Protein AF-A0A1Y1KKT2-F1 (afdb_monomer)

Radius of gyration: 29.3 Å; Cα contacts (8 Å, |Δi|>4): 28; chains: 1; bounding box: 73×37×76 Å

Solvent-accessible surface area (backbone atoms only — not comparable to full-atom values): 7276 Å² total; per-residue (Å²): 133,86,81,72,75,74,80,48,98,42,74,67,41,46,52,52,55,49,51,51,53,52,48,67,50,50,53,56,51,49,48,68,73,70,55,69,80,76,81,78,54,83,88,74,45,62,92,92,65,52,70,67,60,53,50,55,53,47,51,66,57,65,69,56,90,48,57,93,90,35,72,57,30,53,52,44,51,52,50,51,57,51,50,53,48,56,52,32,59,74,68,70,50,90,82,82,84,81,85,57,81,92,49,93,68,83,74,84,81,75,84,125

Secondary structure (DSSP, 8-state):
-----TTSSSHHHHHHHHHHHHHHHHHHHHHHHH-PPPPPPGGGSPTT--HHHHHHHHHHHHTS---TTSHHHHHHHHHHHHHHHHHHHHTT-------STT--S--TTS--

Organism: Photinus pyralis (NCBI:txid7054)

pLDDT: mean 82.49, std 12.75, range [40.94, 97.56]

Mean predicted aligned error: 12.25 Å

Structure (mmCIF, N/CA/C/O backbone):
data_AF-A0A1Y1KKT2-F1
#
_entry.id   AF-A0A1Y1KKT2-F1
#
loop_
_atom_site.group_PDB
_atom_site.id
_atom_site.type_symbol
_atom_site.label_atom_id
_atom_site.label_alt_id
_atom_site.label_comp_id
_atom_site.label_asym_id
_atom_site.label_entity_id
_atom_site.label_seq_id
_atom_site.pdbx_PDB_ins_code
_atom_site.Cartn_x
_atom_site.Cartn_y
_atom_site.Cartn_z
_atom_site.occupancy
_atom_site.B_iso_or_equiv
_atom_site.auth_seq_id
_atom_site.auth_comp_id
_atom_site.auth_asym_id
_atom_site.auth_atom_id
_atom_site.pdbx_PDB_model_num
ATOM 1 N N . MET A 1 1 ? 39.373 7.924 -37.656 1.00 43.66 1 MET A N 1
ATOM 2 C CA . MET A 1 1 ? 38.739 6.604 -37.439 1.00 43.66 1 MET A CA 1
ATOM 3 C C . MET A 1 1 ? 37.526 6.511 -38.355 1.00 43.66 1 MET A C 1
ATOM 5 O O . MET A 1 1 ? 36.674 7.384 -38.275 1.00 43.66 1 MET A O 1
ATOM 9 N N . LYS A 1 2 ? 37.481 5.551 -39.291 1.00 52.94 2 LYS A N 1
ATOM 10 C CA . LYS A 1 2 ? 36.310 5.357 -40.165 1.00 52.94 2 LYS A CA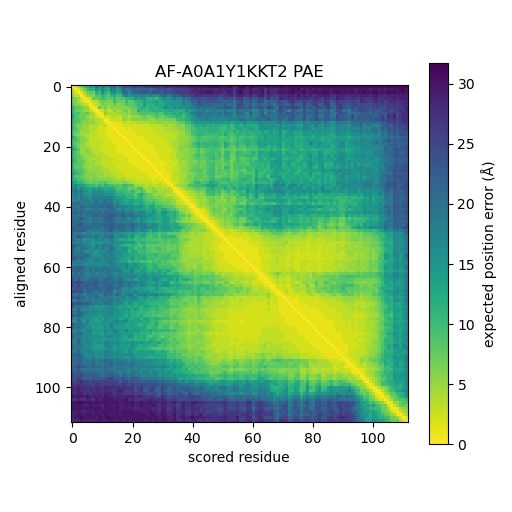 1
ATOM 11 C C . LYS A 1 2 ? 35.193 4.733 -39.328 1.00 52.94 2 LYS A C 1
ATOM 13 O O . LYS A 1 2 ? 35.328 3.584 -38.915 1.00 52.94 2 LYS A O 1
ATOM 18 N N . LEU A 1 3 ? 34.131 5.487 -39.057 1.00 61.16 3 LEU A N 1
ATOM 19 C CA . LEU A 1 3 ? 32.922 4.939 -38.448 1.00 61.16 3 LEU A CA 1
ATOM 20 C C . LEU A 1 3 ? 32.295 3.975 -39.468 1.00 61.16 3 LEU A C 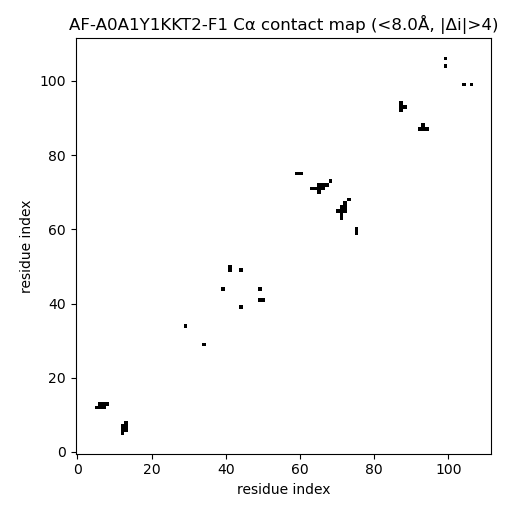1
ATOM 22 O O . LEU A 1 3 ? 31.944 4.379 -40.576 1.00 61.16 3 LEU A O 1
ATOM 26 N N . GLY A 1 4 ? 32.271 2.681 -39.146 1.00 68.38 4 GLY A N 1
ATOM 27 C CA . GLY A 1 4 ? 31.674 1.660 -40.006 1.00 68.38 4 GLY A CA 1
ATOM 28 C C . GLY A 1 4 ? 30.161 1.847 -40.111 1.00 68.38 4 GLY A C 1
ATOM 29 O O . GLY A 1 4 ? 29.535 2.341 -39.178 1.00 68.38 4 GLY A O 1
ATOM 30 N N . ASN A 1 5 ? 29.575 1.452 -41.243 1.00 72.62 5 ASN A N 1
ATOM 31 C CA . ASN A 1 5 ? 28.138 1.576 -41.482 1.00 72.62 5 ASN A CA 1
ATOM 32 C C . ASN A 1 5 ? 27.330 0.828 -40.384 1.00 72.62 5 ASN A C 1
ATOM 34 O O . ASN A 1 5 ? 27.473 -0.394 -40.264 1.00 72.62 5 ASN A O 1
ATOM 38 N N . PRO A 1 6 ? 26.485 1.532 -39.604 1.00 68.38 6 PRO A N 1
ATOM 39 C CA . PRO A 1 6 ? 25.782 0.986 -38.439 1.00 68.38 6 PRO A CA 1
ATOM 40 C C . PRO A 1 6 ? 24.585 0.087 -38.785 1.00 68.38 6 PRO A C 1
ATOM 42 O O . PRO A 1 6 ? 23.927 -0.418 -37.879 1.00 68.38 6 PRO A O 1
ATOM 45 N N . PHE A 1 7 ? 24.301 -0.131 -40.071 1.00 71.56 7 PHE A N 1
ATOM 46 C CA . PHE A 1 7 ? 23.221 -1.006 -40.548 1.00 71.56 7 PHE A CA 1
ATOM 47 C C . PHE A 1 7 ? 23.730 -2.275 -41.238 1.00 71.56 7 PHE A C 1
ATOM 49 O O . PHE A 1 7 ? 22.960 -3.027 -41.830 1.00 71.56 7 PHE A O 1
ATOM 56 N N . VAL A 1 8 ? 25.040 -2.526 -41.201 1.00 78.25 8 VAL A N 1
ATOM 57 C CA . VAL A 1 8 ? 25.595 -3.763 -41.753 1.00 78.25 8 VAL A CA 1
ATOM 58 C C . VAL A 1 8 ? 25.212 -4.933 -40.851 1.00 78.25 8 VAL A C 1
ATOM 60 O O . VAL A 1 8 ? 25.409 -4.865 -39.639 1.00 78.25 8 VAL A O 1
ATOM 63 N N . PHE A 1 9 ? 24.753 -6.033 -41.457 1.00 75.88 9 PHE A N 1
ATOM 64 C CA . PHE A 1 9 ? 24.545 -7.333 -40.809 1.00 75.88 9 PHE A CA 1
ATOM 65 C C . PHE A 1 9 ? 25.878 -7.928 -40.324 1.00 75.88 9 PHE A C 1
ATOM 67 O O . PHE A 1 9 ? 26.472 -8.819 -40.926 1.00 75.88 9 PHE A O 1
ATOM 74 N N . ARG A 1 10 ? 26.391 -7.372 -39.229 1.00 80.50 10 ARG A N 1
ATOM 75 C CA . ARG A 1 10 ? 27.548 -7.836 -38.465 1.00 80.50 10 ARG A CA 1
ATOM 76 C C . ARG A 1 10 ? 27.115 -8.012 -37.007 1.00 80.50 10 ARG A C 1
ATOM 78 O O . ARG A 1 10 ? 26.225 -7.286 -36.565 1.00 80.50 10 ARG A O 1
ATOM 85 N N . PRO A 1 11 ? 27.768 -8.897 -36.234 1.00 80.19 11 PRO A N 1
ATOM 86 C CA . PRO A 1 11 ? 27.372 -9.171 -34.852 1.00 80.19 11 PRO A CA 1
ATOM 87 C C . PRO A 1 11 ? 27.263 -7.917 -33.966 1.00 80.19 11 PRO A C 1
ATOM 89 O O . PRO A 1 11 ? 26.324 -7.803 -33.193 1.00 80.19 11 PRO A O 1
ATOM 92 N N . GLY A 1 12 ? 28.163 -6.936 -34.118 1.00 82.88 12 GLY A N 1
ATOM 93 C CA . GLY A 1 12 ? 28.135 -5.691 -33.332 1.00 82.88 12 GLY A CA 1
ATOM 94 C C . GLY A 1 12 ? 26.882 -4.829 -33.570 1.00 82.88 12 GLY A C 1
ATOM 95 O O . GLY A 1 12 ? 26.110 -4.626 -32.633 1.00 82.88 12 GLY A O 1
ATOM 96 N N . PRO A 1 13 ? 26.645 -4.340 -34.804 1.00 85.00 13 PRO A N 1
ATOM 97 C CA . PRO A 1 13 ? 25.449 -3.561 -35.126 1.00 85.00 13 PRO A CA 1
ATOM 98 C C . PRO A 1 13 ? 24.134 -4.294 -34.837 1.00 85.00 13 PRO A C 1
ATOM 100 O O . PRO A 1 13 ? 23.206 -3.692 -34.303 1.00 85.00 13 PRO A O 1
ATOM 103 N N . VAL A 1 14 ? 24.057 -5.597 -35.135 1.00 86.50 14 VAL A N 1
ATOM 104 C CA . VAL A 1 14 ? 22.844 -6.394 -34.897 1.00 86.50 14 VAL A CA 1
ATOM 105 C C . VAL A 1 14 ? 22.540 -6.493 -33.403 1.00 86.50 14 VAL A C 1
ATOM 107 O O . VAL A 1 14 ? 21.407 -6.228 -33.007 1.00 86.50 14 VAL A O 1
ATOM 110 N N . SER A 1 15 ? 23.530 -6.793 -32.556 1.00 88.81 15 SER A N 1
ATOM 111 C CA . SER A 1 15 ? 23.324 -6.851 -31.103 1.00 88.81 15 SER A CA 1
ATOM 112 C C . SER A 1 15 ? 22.922 -5.498 -30.517 1.00 88.81 15 SER A C 1
ATOM 114 O O . SER A 1 15 ? 22.058 -5.449 -29.645 1.00 88.81 15 SER A O 1
ATOM 116 N N . PHE A 1 16 ? 23.492 -4.396 -31.014 1.00 90.81 16 PHE A N 1
ATOM 117 C CA . PHE A 1 16 ? 23.137 -3.045 -30.573 1.00 90.81 16 PHE A CA 1
ATOM 118 C C . PHE A 1 16 ? 21.667 -2.714 -30.863 1.00 90.81 16 PHE A C 1
ATOM 120 O O . PHE A 1 16 ? 20.914 -2.389 -29.945 1.00 90.81 16 PHE A O 1
ATOM 127 N N . TRP A 1 17 ? 21.235 -2.866 -32.119 1.00 91.94 17 TRP A N 1
ATOM 128 C CA . TRP A 1 17 ? 19.850 -2.591 -32.509 1.00 91.94 17 TRP A CA 1
ATOM 129 C C . TRP A 1 17 ? 18.861 -3.550 -31.856 1.00 91.94 17 TRP A C 1
ATOM 131 O O . TRP A 1 17 ? 17.808 -3.116 -31.400 1.00 91.94 17 TRP A O 1
ATOM 141 N N . THR A 1 18 ? 19.222 -4.829 -31.736 1.00 92.62 18 THR A N 1
ATOM 142 C CA . THR A 1 18 ? 18.400 -5.811 -31.020 1.00 92.62 18 THR A CA 1
ATOM 143 C C . THR A 1 18 ? 18.217 -5.379 -29.568 1.00 92.62 18 THR A C 1
ATOM 145 O O . THR A 1 18 ? 17.089 -5.283 -29.102 1.00 92.62 18 THR A O 1
ATOM 148 N N . THR A 1 19 ? 19.293 -5.011 -28.870 1.00 95.88 19 THR A N 1
ATOM 149 C CA . THR A 1 19 ? 19.213 -4.550 -27.474 1.00 95.88 19 THR A CA 1
ATOM 150 C C . THR A 1 19 ? 18.312 -3.322 -27.333 1.00 95.88 19 THR A C 1
ATOM 152 O O . THR A 1 19 ? 17.470 -3.288 -26.440 1.00 95.88 19 THR A O 1
ATOM 155 N N . ILE A 1 20 ? 18.428 -2.341 -28.236 1.00 96.81 20 ILE A N 1
ATOM 156 C CA . ILE A 1 20 ? 17.560 -1.154 -28.236 1.00 96.81 20 ILE A CA 1
ATOM 157 C C . ILE A 1 20 ? 16.092 -1.540 -28.405 1.00 96.81 20 ILE A C 1
ATOM 159 O O . ILE A 1 20 ? 15.253 -1.041 -27.662 1.00 96.81 20 ILE A O 1
ATOM 163 N N . VAL A 1 21 ? 15.773 -2.428 -29.349 1.00 96.75 21 VAL A N 1
ATOM 164 C CA . VAL A 1 21 ? 14.393 -2.877 -29.583 1.00 96.75 21 VAL A CA 1
ATOM 165 C C . VAL A 1 21 ? 13.840 -3.594 -28.353 1.00 96.75 21 VAL A C 1
ATOM 167 O O . VAL A 1 21 ? 12.724 -3.305 -27.930 1.00 96.75 21 VAL A O 1
ATOM 170 N N . TYR A 1 22 ? 14.628 -4.474 -27.733 1.00 96.94 22 TYR A N 1
ATOM 171 C CA . TYR A 1 22 ? 14.219 -5.148 -26.502 1.00 96.94 22 TYR A CA 1
ATOM 172 C C . TYR A 1 22 ? 13.966 -4.149 -25.366 1.00 96.94 22 TYR A C 1
ATOM 174 O O . TYR A 1 22 ? 12.934 -4.242 -24.707 1.00 96.94 22 TYR A O 1
ATOM 182 N N . LEU A 1 23 ? 14.837 -3.155 -25.167 1.00 97.56 23 LEU A N 1
ATOM 183 C CA . LEU A 1 23 ? 14.619 -2.104 -24.165 1.00 97.56 23 LEU A CA 1
ATOM 184 C C . LEU A 1 23 ? 13.381 -1.254 -24.478 1.00 97.56 23 LEU A C 1
ATOM 186 O O . LEU A 1 23 ? 12.599 -0.963 -23.576 1.00 97.56 23 LEU A O 1
ATOM 190 N N . ALA A 1 24 ? 13.171 -0.903 -25.747 1.00 96.69 24 ALA A N 1
ATOM 191 C CA . ALA A 1 24 ? 12.023 -0.120 -26.194 1.00 96.69 24 ALA A CA 1
ATOM 192 C C . ALA A 1 24 ? 10.685 -0.842 -25.983 1.00 96.69 24 ALA A C 1
ATOM 194 O O . ALA A 1 24 ? 9.658 -0.180 -25.893 1.00 96.69 24 ALA A O 1
ATOM 195 N N . ILE A 1 25 ? 10.686 -2.175 -25.889 1.00 96.56 25 ILE A N 1
ATOM 196 C CA . ILE A 1 25 ? 9.493 -2.972 -25.575 1.00 96.56 25 ILE A CA 1
ATOM 197 C C . ILE A 1 25 ? 9.373 -3.201 -24.065 1.00 96.56 25 ILE A C 1
ATOM 199 O O . ILE A 1 25 ? 8.302 -3.006 -23.497 1.00 96.56 25 ILE A O 1
ATOM 203 N N . ILE A 1 26 ? 10.464 -3.596 -23.402 1.00 96.75 26 ILE A N 1
ATOM 204 C CA . ILE A 1 26 ? 10.454 -3.969 -21.982 1.00 96.75 26 ILE A CA 1
ATOM 205 C C . ILE A 1 26 ? 10.163 -2.763 -21.087 1.00 96.75 26 ILE A C 1
ATOM 207 O O . ILE A 1 26 ? 9.377 -2.887 -20.154 1.00 96.75 26 ILE A O 1
ATOM 211 N N . ILE A 1 27 ? 10.753 -1.595 -21.360 1.00 95.56 27 ILE A N 1
ATOM 212 C CA . ILE A 1 27 ? 10.579 -0.413 -20.502 1.00 95.56 27 ILE A CA 1
ATOM 213 C C . ILE A 1 27 ? 9.108 0.038 -20.462 1.00 95.56 27 ILE A C 1
ATOM 215 O O . ILE A 1 27 ? 8.579 0.169 -19.357 1.00 95.56 27 ILE A O 1
ATOM 219 N N . PRO A 1 28 ? 8.403 0.225 -21.598 1.00 94.19 28 PRO A N 1
ATOM 220 C CA . PRO A 1 28 ? 6.977 0.545 -21.563 1.00 94.19 28 PRO A CA 1
ATOM 221 C C . PRO A 1 28 ? 6.130 -0.561 -20.943 1.00 94.19 28 PRO A C 1
ATOM 223 O O . PRO A 1 28 ? 5.154 -0.258 -20.270 1.00 94.19 28 PRO A O 1
ATOM 226 N N . LEU A 1 29 ? 6.496 -1.830 -21.149 1.00 94.19 29 LEU A N 1
ATOM 227 C CA . LEU A 1 29 ? 5.763 -2.962 -20.589 1.00 94.19 29 LEU A CA 1
ATOM 228 C C . LEU A 1 29 ? 5.815 -2.952 -19.058 1.00 94.19 29 LEU A C 1
ATOM 230 O O . LEU A 1 29 ? 4.771 -3.057 -18.420 1.00 94.19 29 LEU A O 1
ATOM 234 N N . ILE A 1 30 ? 7.005 -2.742 -18.487 1.00 93.25 30 ILE A N 1
ATOM 235 C CA . ILE A 1 30 ? 7.188 -2.567 -17.042 1.00 93.25 30 ILE A CA 1
ATOM 236 C C . ILE A 1 30 ? 6.439 -1.326 -16.567 1.00 93.25 30 ILE A C 1
ATOM 238 O O . ILE A 1 30 ? 5.695 -1.410 -15.602 1.00 93.25 30 ILE A O 1
ATOM 242 N N . TYR A 1 31 ? 6.592 -0.188 -17.249 1.00 92.19 31 TYR A N 1
ATOM 243 C CA . TYR A 1 31 ? 5.922 1.046 -16.847 1.00 92.19 31 TYR A CA 1
ATOM 244 C C . TYR A 1 31 ? 4.404 0.853 -16.787 1.00 92.19 31 TYR A C 1
ATOM 246 O O . TYR A 1 31 ? 3.810 1.057 -15.745 1.00 92.19 31 TYR A O 1
ATOM 254 N N . VAL A 1 32 ? 3.775 0.360 -17.852 1.00 89.12 32 VAL A N 1
ATOM 255 C CA . VAL A 1 32 ? 2.314 0.206 -17.906 1.00 89.12 32 VAL A CA 1
ATOM 256 C C . VAL A 1 32 ? 1.785 -0.834 -16.909 1.00 89.12 32 VAL A C 1
ATOM 258 O O . VAL A 1 32 ? 0.680 -0.658 -16.404 1.00 89.12 32 VAL A O 1
ATOM 261 N N . GLN A 1 33 ? 2.527 -1.912 -16.637 1.00 87.81 33 GLN A N 1
ATOM 262 C CA . GLN A 1 33 ? 2.057 -2.987 -15.749 1.00 87.81 33 GLN A CA 1
ATOM 263 C C . GLN A 1 33 ? 2.335 -2.716 -14.269 1.00 87.81 33 GLN A C 1
ATOM 265 O O . GLN A 1 33 ? 1.521 -3.087 -13.429 1.00 87.81 33 GLN A O 1
ATOM 270 N N . GLU A 1 34 ? 3.450 -2.062 -13.949 1.00 85.25 34 GLU A N 1
ATOM 271 C CA . GLU A 1 34 ? 3.870 -1.805 -12.567 1.00 85.25 34 GLU A CA 1
ATOM 272 C C . GLU A 1 34 ? 3.447 -0.415 -12.072 1.00 85.25 34 GLU A C 1
ATOM 274 O O . GLU A 1 34 ? 3.407 -0.176 -10.864 1.00 85.25 34 GLU A O 1
ATOM 279 N N . THR A 1 35 ? 3.111 0.530 -12.964 1.00 81.94 35 THR A N 1
ATOM 280 C CA . THR A 1 35 ? 2.549 1.808 -12.514 1.00 81.94 35 THR A CA 1
ATOM 281 C C . THR A 1 35 ? 1.073 1.644 -12.214 1.00 81.94 35 THR A C 1
ATOM 283 O O . THR A 1 35 ? 0.219 1.674 -13.102 1.00 81.94 35 THR A O 1
ATOM 286 N N . VAL A 1 36 ? 0.765 1.537 -10.931 1.00 77.50 36 VAL A N 1
ATOM 287 C CA . VAL A 1 36 ? -0.575 1.845 -10.447 1.00 77.50 36 VAL A CA 1
ATOM 288 C C . VAL A 1 36 ? -0.817 3.355 -10.554 1.00 77.50 36 VAL A C 1
ATOM 290 O O . VAL A 1 36 ? 0.126 4.142 -10.398 1.00 77.50 36 VAL A O 1
ATOM 293 N N . PRO A 1 37 ? -2.059 3.791 -10.834 1.00 78.00 37 PRO A N 1
ATOM 294 C CA . PRO A 1 37 ? -2.394 5.203 -10.749 1.00 78.00 37 PRO A CA 1
ATOM 295 C C . PRO A 1 37 ? -2.035 5.731 -9.350 1.00 78.00 37 PRO A C 1
ATOM 297 O O . PRO A 1 37 ? -2.196 5.005 -8.363 1.00 78.00 37 PRO A O 1
ATOM 300 N N . PRO A 1 38 ? -1.525 6.972 -9.246 1.00 77.25 38 PRO A N 1
ATOM 301 C CA . PRO A 1 38 ? -1.207 7.561 -7.954 1.00 77.25 38 PRO A CA 1
ATOM 302 C C . PRO A 1 38 ? -2.461 7.611 -7.077 1.00 77.25 38 PRO A C 1
ATOM 304 O O . PRO A 1 38 ? -3.579 7.741 -7.583 1.00 77.25 38 PRO A O 1
ATOM 307 N N . ALA A 1 39 ? -2.269 7.518 -5.760 1.00 77.00 39 ALA A N 1
ATOM 308 C CA . ALA A 1 39 ? -3.373 7.660 -4.821 1.00 77.00 39 ALA A CA 1
ATOM 309 C C . ALA A 1 39 ? -4.085 9.011 -5.050 1.00 77.00 39 ALA A C 1
ATOM 311 O O . ALA A 1 39 ? -3.401 10.021 -5.260 1.00 77.00 39 ALA A O 1
ATOM 312 N N . PRO A 1 40 ? -5.432 9.039 -5.034 1.00 78.19 40 PRO A N 1
ATOM 313 C CA . PRO A 1 40 ? -6.188 10.270 -5.226 1.00 78.19 40 PRO A CA 1
ATOM 314 C C . PRO A 1 40 ? -5.820 11.285 -4.146 1.00 78.19 40 PRO A C 1
ATOM 316 O O . PRO A 1 40 ? -5.519 10.922 -3.005 1.00 78.19 40 PRO A O 1
ATOM 319 N N . SER A 1 41 ? -5.833 12.566 -4.507 1.00 77.38 41 SER A N 1
ATOM 320 C CA . SER A 1 41 ? -5.520 13.619 -3.545 1.00 77.38 41 SER A CA 1
ATOM 321 C C . SER A 1 41 ? -6.613 13.713 -2.476 1.00 77.38 41 SER A C 1
ATOM 323 O O . SER A 1 41 ? -7.780 13.429 -2.741 1.00 77.38 41 SER A O 1
ATOM 325 N N . GLU A 1 42 ? -6.270 14.169 -1.266 1.00 73.19 42 GLU A N 1
ATOM 326 C CA . GLU A 1 42 ? -7.240 14.282 -0.159 1.00 73.19 42 GLU A CA 1
ATOM 327 C C . GLU A 1 42 ? -8.472 15.135 -0.510 1.00 73.19 42 GLU A C 1
ATOM 329 O O . GLU A 1 42 ? -9.551 14.935 0.036 1.00 73.19 42 GLU A O 1
ATOM 334 N N . LYS A 1 43 ? -8.324 16.069 -1.457 1.00 74.44 43 LYS A N 1
ATOM 335 C CA . LYS A 1 43 ? -9.396 16.954 -1.935 1.00 74.44 43 LYS A CA 1
ATOM 336 C C . LYS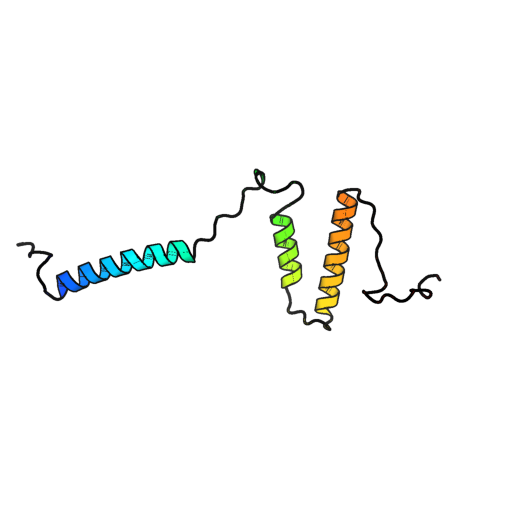 A 1 43 ? -10.392 16.263 -2.870 1.00 74.44 43 LYS A C 1
ATOM 338 O O . LYS A 1 43 ? -11.488 16.777 -3.059 1.00 74.44 43 LYS A O 1
ATOM 343 N N . GLU A 1 44 ? -9.999 15.147 -3.476 1.00 78.62 44 GLU A N 1
ATOM 344 C CA . GLU A 1 44 ? -10.812 14.362 -4.412 1.00 78.62 44 GLU A CA 1
ATOM 345 C C . GLU A 1 44 ? -11.518 13.188 -3.717 1.00 78.62 44 GLU A C 1
ATOM 347 O O . GLU A 1 44 ? -12.320 12.490 -4.338 1.00 78.62 44 GLU A O 1
ATOM 352 N N . LEU A 1 45 ? -11.232 12.958 -2.431 1.00 79.19 45 LEU A N 1
ATOM 353 C CA . LEU A 1 45 ? -11.851 11.890 -1.658 1.00 79.19 45 LEU A CA 1
ATOM 354 C C . LEU A 1 45 ? -13.310 12.222 -1.304 1.00 79.19 45 LEU A C 1
ATOM 356 O O . LEU A 1 45 ? -13.630 13.374 -0.995 1.00 79.19 45 LEU A O 1
ATOM 360 N N . PRO A 1 46 ? -14.202 11.213 -1.281 1.00 79.50 46 PRO A N 1
ATOM 361 C CA . PRO A 1 46 ? -15.538 11.370 -0.726 1.00 79.50 46 PRO A CA 1
ATOM 362 C C . PRO A 1 46 ? -15.478 11.900 0.710 1.00 79.50 46 PRO A C 1
ATOM 364 O O . PRO A 1 46 ? -14.623 11.499 1.504 1.00 79.50 46 PRO A O 1
ATOM 367 N N . GLN A 1 47 ? -16.410 12.787 1.054 1.00 75.88 47 GLN A N 1
ATOM 368 C CA . GLN A 1 47 ? -16.476 13.385 2.383 1.00 75.88 47 GLN A CA 1
ATOM 369 C C . GLN A 1 47 ? -16.558 12.295 3.464 1.00 75.88 47 GLN A C 1
ATOM 371 O O . GLN A 1 47 ? -17.421 11.421 3.409 1.00 75.88 47 GLN A O 1
ATOM 376 N N . GLY A 1 48 ? -15.650 12.355 4.442 1.00 73.19 48 GLY A N 1
ATOM 377 C CA . GLY A 1 48 ? -15.564 11.381 5.535 1.00 73.19 48 GLY A CA 1
ATOM 378 C C . GLY A 1 48 ? -14.592 10.218 5.300 1.00 73.19 48 GLY A C 1
ATOM 379 O O . GLY A 1 48 ? -14.406 9.414 6.209 1.00 73.19 48 GLY A O 1
ATOM 380 N N . VAL A 1 49 ? -13.936 10.131 4.136 1.00 80.25 49 VAL A N 1
ATOM 381 C CA . VAL A 1 49 ? -12.876 9.142 3.881 1.00 80.25 49 VAL A CA 1
ATOM 382 C C . VAL A 1 49 ? -11.509 9.743 4.197 1.00 80.25 49 VAL A C 1
ATOM 384 O O . VAL A 1 49 ? -11.106 10.739 3.601 1.00 80.25 49 VAL A O 1
ATOM 387 N N . ASN A 1 50 ? -10.773 9.109 5.109 1.00 85.31 50 ASN A N 1
ATOM 388 C CA . ASN A 1 50 ? -9.401 9.476 5.449 1.00 85.31 50 ASN A CA 1
ATOM 389 C C . ASN A 1 50 ? -8.460 8.305 5.130 1.00 85.31 50 ASN A C 1
ATOM 391 O O . ASN A 1 50 ? -8.520 7.262 5.782 1.00 85.31 50 ASN A O 1
ATOM 395 N N . LEU A 1 51 ? -7.595 8.477 4.124 1.00 85.44 51 LEU A N 1
ATOM 396 C CA . LEU A 1 51 ? -6.665 7.431 3.675 1.00 85.44 51 LEU A CA 1
ATOM 397 C C . LEU A 1 51 ? -5.640 7.051 4.748 1.00 85.44 51 LEU A C 1
ATOM 399 O O . LEU A 1 51 ? -5.270 5.886 4.847 1.00 85.44 51 LEU A O 1
ATOM 403 N N . THR A 1 52 ? -5.209 8.009 5.567 1.00 89.38 52 THR A N 1
ATOM 404 C CA . THR A 1 52 ? -4.258 7.763 6.656 1.00 89.38 52 THR A CA 1
ATOM 405 C C . THR A 1 52 ? -4.896 6.922 7.754 1.00 89.38 52 THR A C 1
ATOM 407 O O . THR A 1 52 ? -4.299 5.951 8.209 1.00 89.38 52 THR A O 1
ATOM 410 N N . GLU A 1 53 ? -6.130 7.245 8.152 1.00 88.00 53 GLU A N 1
ATOM 411 C CA . GLU A 1 53 ? -6.865 6.420 9.119 1.00 88.00 53 GLU A CA 1
ATOM 412 C C . GLU A 1 53 ? -7.1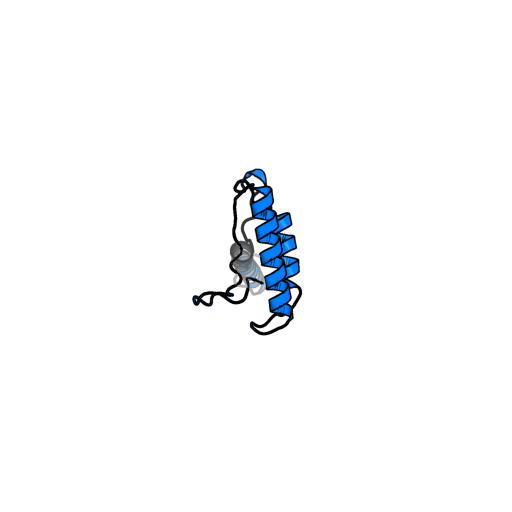33 5.017 8.562 1.00 88.00 53 GLU A C 1
ATOM 414 O O . GLU A 1 53 ? -6.912 4.035 9.263 1.00 88.00 53 GLU A O 1
ATOM 419 N N . ALA A 1 54 ? -7.532 4.906 7.291 1.00 90.19 54 ALA A N 1
ATOM 420 C CA . ALA A 1 54 ? -7.757 3.613 6.647 1.00 90.19 54 ALA A CA 1
ATOM 421 C C . ALA A 1 54 ? -6.479 2.759 6.575 1.00 90.19 54 ALA A C 1
ATOM 423 O O . ALA A 1 54 ? -6.536 1.545 6.767 1.00 90.19 54 ALA A O 1
ATOM 424 N N . TRP A 1 55 ? -5.325 3.384 6.322 1.00 90.62 55 TRP A N 1
ATOM 425 C CA . TRP A 1 55 ? -4.031 2.704 6.322 1.00 90.62 55 TRP A CA 1
ATOM 426 C C . TRP A 1 55 ? -3.664 2.171 7.710 1.00 90.62 55 TRP A C 1
ATOM 428 O O . TRP A 1 55 ? -3.279 1.010 7.841 1.00 90.62 55 TRP A O 1
ATOM 438 N N . LEU A 1 56 ? -3.832 2.991 8.751 1.00 93.38 56 LEU A N 1
ATOM 439 C CA . LEU A 1 56 ? -3.581 2.580 10.134 1.00 93.38 56 LEU A CA 1
ATOM 440 C C . LEU A 1 56 ? -4.523 1.450 10.568 1.00 93.38 56 LEU A C 1
ATOM 442 O O . LEU A 1 56 ? -4.085 0.492 11.204 1.00 93.38 56 LEU A O 1
ATOM 446 N N . ASP A 1 57 ? -5.801 1.530 10.191 1.00 92.69 57 ASP A N 1
ATOM 447 C CA . ASP A 1 57 ? -6.773 0.476 10.476 1.00 92.69 57 ASP A CA 1
ATOM 448 C C . ASP A 1 57 ? -6.366 -0.843 9.782 1.00 92.69 57 ASP A C 1
ATOM 450 O O . ASP A 1 57 ? -6.440 -1.917 10.386 1.00 92.69 57 ASP A O 1
ATOM 454 N N . LEU A 1 58 ? -5.856 -0.775 8.545 1.00 93.50 58 LEU A N 1
ATOM 455 C CA . LEU A 1 58 ? -5.361 -1.936 7.802 1.00 93.50 58 LEU A CA 1
ATOM 456 C C . LEU A 1 58 ? -4.114 -2.555 8.441 1.00 93.50 58 LEU A C 1
ATOM 458 O O . LEU A 1 58 ? -4.025 -3.781 8.515 1.00 93.50 58 LEU A O 1
ATOM 462 N N . GLU A 1 59 ? -3.173 -1.749 8.930 1.00 93.69 59 GLU A N 1
ATOM 463 C CA . GLU A 1 59 ? -1.976 -2.236 9.629 1.00 93.69 59 GLU A CA 1
ATOM 464 C C . GLU A 1 59 ? -2.349 -3.036 10.887 1.00 93.69 59 GLU A C 1
ATOM 466 O O . GLU A 1 59 ? -1.811 -4.118 11.128 1.00 93.69 59 GLU A O 1
ATOM 471 N N . VAL A 1 60 ? -3.346 -2.568 11.646 1.00 91.12 60 VAL A N 1
ATOM 472 C CA . VAL A 1 60 ? -3.837 -3.273 12.839 1.00 91.12 60 VAL A CA 1
ATOM 473 C C . VAL A 1 60 ? -4.511 -4.596 12.475 1.00 91.12 60 VAL A C 1
ATOM 475 O O . VAL A 1 60 ? -4.279 -5.608 13.138 1.00 91.12 60 VAL A O 1
ATOM 478 N N . ILE A 1 61 ? -5.333 -4.612 11.423 1.00 92.06 61 ILE A N 1
ATOM 479 C CA . ILE A 1 61 ? -6.044 -5.820 10.981 1.00 92.06 61 ILE A CA 1
ATOM 480 C C . ILE A 1 61 ? -5.059 -6.856 10.423 1.00 92.06 61 ILE A C 1
ATOM 482 O O . ILE A 1 61 ? -5.152 -8.035 10.748 1.00 92.06 61 ILE A O 1
ATOM 486 N N . THR A 1 62 ? -4.098 -6.421 9.607 1.00 92.31 62 THR A N 1
ATO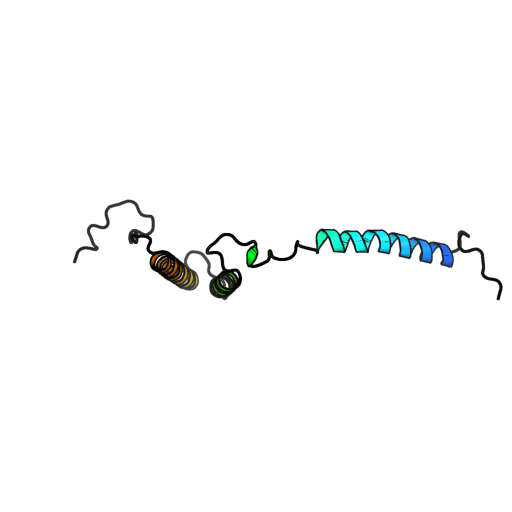M 487 C CA . THR A 1 62 ? -3.162 -7.312 8.899 1.00 92.31 62 THR A CA 1
ATOM 488 C C . THR A 1 62 ? -1.918 -7.684 9.707 1.00 92.31 62 THR A C 1
ATOM 490 O O . THR A 1 62 ? -1.142 -8.534 9.272 1.00 92.31 62 THR A O 1
ATOM 493 N N . GLY A 1 63 ? -1.736 -7.113 10.901 1.00 89.56 63 GLY A N 1
ATOM 494 C CA . GLY A 1 63 ? -0.549 -7.320 11.734 1.00 89.56 63 GLY A CA 1
ATOM 495 C C . GLY A 1 63 ? -0.319 -8.759 12.218 1.00 89.56 63 GLY A C 1
ATOM 496 O O . GLY A 1 63 ? 0.771 -9.074 12.693 1.00 89.56 63 GLY A O 1
ATOM 497 N N . SER A 1 64 ? -1.305 -9.657 12.110 1.00 89.19 64 SER A N 1
ATOM 498 C CA . SER A 1 64 ? -1.135 -11.073 12.462 1.00 89.19 64 SER A CA 1
ATOM 499 C C . SER A 1 64 ? -1.975 -12.003 11.588 1.00 89.19 64 SER A C 1
ATOM 501 O O . SER A 1 64 ? -3.040 -11.631 11.108 1.00 89.19 64 SER A O 1
ATOM 503 N N . TYR A 1 65 ? -1.523 -13.246 11.407 1.00 88.19 65 TYR A N 1
ATOM 504 C CA . TYR A 1 65 ? -2.332 -14.274 10.754 1.00 88.19 65 TYR A CA 1
ATOM 505 C C . TYR A 1 65 ? -3.496 -14.698 11.666 1.00 88.19 65 TYR A C 1
ATOM 507 O O . TYR A 1 65 ? -3.269 -15.152 12.789 1.00 88.19 65 TYR A O 1
ATOM 515 N N . HIS A 1 66 ? -4.734 -14.571 11.182 1.00 84.06 66 HIS A N 1
ATOM 516 C CA . HIS A 1 66 ? -5.945 -14.797 11.978 1.00 84.06 66 HIS A CA 1
ATOM 517 C C . HIS A 1 66 ? -6.972 -15.721 11.274 1.00 84.06 66 HIS A C 1
ATOM 519 O O . HIS A 1 66 ? -7.951 -15.258 10.686 1.00 84.06 66 HIS A O 1
ATOM 525 N N . PRO A 1 67 ? -6.802 -17.057 11.316 1.00 88.25 67 PRO A N 1
ATOM 526 C CA . PRO A 1 67 ? -7.801 -17.983 10.780 1.00 88.25 67 PRO A CA 1
ATOM 527 C C . PRO A 1 67 ? -9.134 -17.880 11.548 1.00 88.25 67 PRO A C 1
ATOM 529 O O . PRO A 1 67 ? -9.157 -17.478 12.712 1.00 88.25 67 PRO A O 1
ATOM 532 N N . PHE A 1 68 ? -10.241 -18.266 10.903 1.00 80.44 68 PHE A N 1
ATOM 533 C CA . PHE A 1 68 ? -11.632 -17.968 11.307 1.00 80.44 68 PHE A CA 1
ATOM 534 C C . PHE A 1 68 ? -11.997 -18.295 12.773 1.00 80.44 68 PHE A C 1
ATOM 536 O O . PHE A 1 68 ? -12.780 -17.570 13.374 1.00 80.44 68 PHE A O 1
ATOM 543 N N . ASN A 1 69 ? -11.379 -19.314 13.381 1.00 85.06 69 ASN A N 1
ATOM 544 C CA . ASN A 1 69 ? -11.621 -19.722 14.777 1.00 85.06 69 ASN A CA 1
ATOM 545 C C . ASN A 1 69 ? -10.437 -19.441 15.720 1.00 85.06 69 ASN A C 1
ATOM 547 O O . ASN A 1 69 ? -10.254 -20.132 16.720 1.00 85.06 69 ASN A O 1
ATOM 551 N N . SER A 1 70 ? -9.573 -18.488 15.380 1.00 88.25 70 SER A N 1
ATOM 552 C CA . SER A 1 70 ? -8.439 -18.118 16.232 1.00 88.25 70 SER A CA 1
ATOM 553 C C . SER A 1 70 ? -8.756 -16.924 17.123 1.00 88.25 70 SER A C 1
ATOM 555 O O . SER A 1 70 ? -9.494 -16.022 16.735 1.00 88.25 70 SER A O 1
ATOM 557 N N . HIS A 1 71 ? -8.093 -16.866 18.277 1.00 88.56 71 HIS A N 1
ATOM 558 C CA . HIS A 1 71 ? -8.145 -15.709 19.171 1.00 88.56 71 HIS A CA 1
ATOM 559 C C . HIS A 1 71 ? -7.744 -14.401 18.464 1.00 88.56 71 HIS A C 1
ATOM 561 O O . HIS A 1 71 ? -8.302 -13.342 18.734 1.00 88.56 71 HIS A O 1
ATOM 567 N N . SER A 1 72 ? -6.815 -14.463 17.505 1.00 87.94 72 SER A N 1
ATOM 568 C CA . SER A 1 72 ? -6.438 -13.301 16.694 1.00 87.94 72 SER A CA 1
ATOM 569 C C . SER A 1 72 ? -7.607 -12.771 15.855 1.00 87.94 72 SER A C 1
ATOM 571 O O . SER A 1 72 ? -7.746 -11.561 15.703 1.00 87.94 72 SER A O 1
ATOM 573 N N . ASN A 1 73 ? -8.493 -13.646 15.365 1.00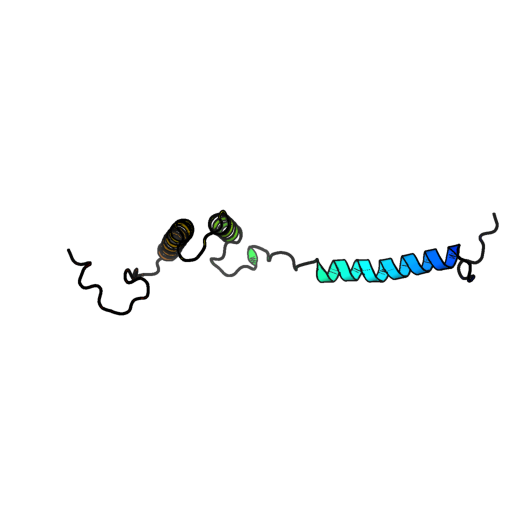 89.31 73 ASN A N 1
ATOM 574 C CA . ASN A 1 73 ? -9.695 -13.235 14.634 1.00 89.31 73 ASN A CA 1
ATOM 575 C C . ASN A 1 73 ? -10.707 -12.543 15.561 1.00 89.31 73 ASN A C 1
ATOM 577 O O . ASN A 1 73 ? -11.326 -11.556 15.167 1.00 89.31 73 ASN A O 1
ATOM 581 N N . ASP A 1 74 ? -10.825 -12.995 16.813 1.00 89.62 74 ASP A N 1
ATOM 582 C CA . ASP A 1 74 ? -11.664 -12.328 17.815 1.00 89.62 74 ASP A CA 1
ATOM 583 C C . ASP A 1 74 ? -11.154 -10.924 18.154 1.00 89.62 74 ASP A C 1
ATOM 585 O O . ASP A 1 74 ? -11.954 -9.995 18.281 1.00 89.62 74 ASP A O 1
ATOM 589 N N . ILE A 1 75 ? -9.832 -10.743 18.244 1.00 91.31 75 ILE A N 1
ATOM 590 C CA . ILE A 1 75 ? -9.214 -9.423 18.440 1.00 91.31 75 ILE A CA 1
ATOM 591 C C . ILE A 1 75 ? -9.565 -8.495 17.271 1.00 91.31 75 ILE A C 1
ATOM 593 O O . ILE A 1 75 ? -10.028 -7.374 17.493 1.00 91.31 75 ILE A O 1
ATOM 597 N N . VAL A 1 76 ? -9.402 -8.964 16.030 1.00 92.31 76 VAL A N 1
ATOM 598 C CA . VAL A 1 76 ? -9.744 -8.187 14.827 1.00 92.31 76 VAL A CA 1
ATOM 599 C C . VAL A 1 76 ? -11.235 -7.849 14.798 1.00 92.31 76 VAL A C 1
ATOM 601 O O . VAL A 1 76 ? -11.607 -6.699 14.562 1.00 92.31 76 VAL A O 1
ATOM 604 N N . ARG A 1 77 ? -12.109 -8.809 15.120 1.00 89.50 77 ARG A N 1
ATOM 605 C CA . ARG A 1 77 ? -13.557 -8.582 15.219 1.00 89.50 77 ARG A CA 1
ATOM 606 C C . ARG A 1 77 ? -13.885 -7.491 16.238 1.00 89.50 77 ARG A C 1
ATOM 608 O O . ARG A 1 77 ? -14.666 -6.590 15.934 1.00 89.50 77 ARG A O 1
ATOM 615 N N . GLN A 1 78 ? -13.306 -7.551 17.436 1.00 90.81 78 GLN A N 1
ATOM 616 C CA . GLN A 1 78 ? -13.525 -6.538 18.474 1.00 90.81 78 GLN A CA 1
ATOM 617 C C . GLN A 1 78 ? -13.024 -5.160 18.037 1.00 90.81 78 GLN A C 1
ATOM 619 O O . GLN A 1 78 ? -13.702 -4.155 18.268 1.00 90.81 78 GLN A O 1
ATOM 624 N N . TYR A 1 79 ? -11.868 -5.114 17.374 1.00 92.94 79 TYR A N 1
ATOM 625 C CA . TYR A 1 79 ? -11.308 -3.887 16.829 1.00 92.94 79 TYR A CA 1
ATOM 626 C C . TYR A 1 79 ? -12.247 -3.241 15.800 1.00 92.94 79 TYR A C 1
ATOM 628 O O . TYR A 1 79 ? -12.585 -2.066 15.952 1.00 92.94 79 TYR A O 1
ATOM 636 N N . LEU A 1 80 ? -12.745 -4.016 14.830 1.00 92.44 80 LEU A N 1
ATOM 637 C CA . LEU A 1 80 ? -13.702 -3.542 13.825 1.00 92.44 80 LEU A CA 1
ATOM 638 C C . LEU A 1 80 ? -14.993 -3.027 14.472 1.00 92.44 80 LEU A C 1
ATOM 640 O O . LEU A 1 80 ? -15.424 -1.915 14.185 1.00 92.44 80 LEU A O 1
ATOM 644 N N . MET A 1 81 ? -15.568 -3.779 15.417 1.00 92.56 81 MET A N 1
ATOM 645 C CA . MET A 1 81 ? -16.786 -3.367 16.130 1.00 92.56 81 MET A CA 1
ATOM 646 C C . MET 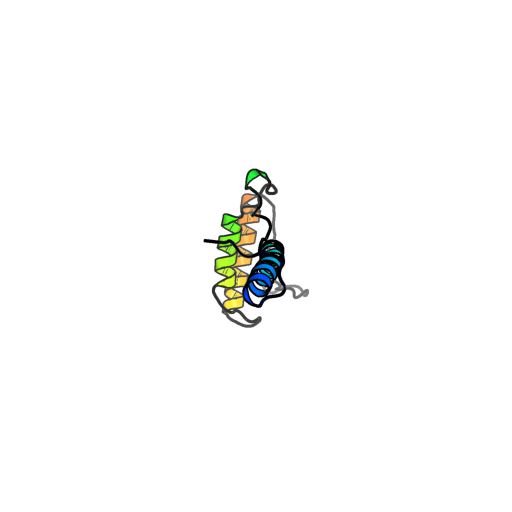A 1 81 ? -16.596 -2.077 16.932 1.00 92.56 81 MET A C 1
ATOM 648 O O . MET A 1 81 ? -17.511 -1.262 17.038 1.00 92.56 81 MET A O 1
ATOM 652 N N . ARG A 1 82 ? -15.421 -1.881 17.538 1.00 93.00 82 ARG A N 1
ATOM 653 C CA . ARG A 1 82 ? -15.083 -0.633 18.233 1.00 93.00 82 ARG A CA 1
ATOM 654 C C . ARG A 1 82 ? -14.943 0.522 17.241 1.00 93.00 82 ARG A C 1
ATOM 656 O O . ARG A 1 82 ? -15.463 1.600 17.503 1.00 93.00 82 ARG A O 1
ATOM 663 N N . ARG A 1 83 ? -14.268 0.296 16.111 1.00 93.00 83 ARG A N 1
ATOM 664 C CA . ARG A 1 83 ? -14.017 1.325 15.099 1.00 93.00 83 ARG A CA 1
ATOM 665 C C . ARG A 1 83 ? -15.298 1.783 14.406 1.00 93.00 83 ARG A C 1
ATOM 667 O O . ARG A 1 83 ? -15.503 2.981 14.258 1.00 93.00 83 ARG A O 1
ATOM 674 N N . SER A 1 84 ? -16.193 0.858 14.062 1.00 91.38 84 SER A N 1
ATOM 675 C CA . SER A 1 84 ? -17.505 1.195 13.499 1.00 91.38 84 SER A CA 1
ATOM 676 C C . SER A 1 84 ? -18.342 2.041 14.458 1.00 91.38 84 SER A C 1
ATOM 678 O O . SER A 1 84 ? -18.936 3.020 14.023 1.00 91.38 84 SER A O 1
ATOM 680 N N . ARG A 1 85 ? -18.349 1.716 15.760 1.00 91.31 85 ARG A N 1
ATOM 681 C CA . ARG A 1 85 ? -19.051 2.522 16.775 1.00 91.31 85 ARG A CA 1
ATOM 682 C C . ARG A 1 85 ? -18.499 3.938 16.874 1.00 91.31 85 ARG A C 1
ATOM 684 O O . ARG A 1 85 ? -19.266 4.882 16.773 1.00 91.31 85 ARG A O 1
ATOM 691 N N . ASP A 1 86 ? -17.180 4.079 16.970 1.00 91.12 86 ASP A N 1
ATOM 692 C CA . ASP A 1 86 ? -16.506 5.384 16.992 1.00 91.12 86 ASP A CA 1
ATOM 693 C C . ASP A 1 86 ? -16.851 6.227 15.747 1.00 91.12 86 ASP A C 1
ATOM 695 O O . ASP A 1 86 ? -17.142 7.414 15.858 1.00 91.12 86 ASP A O 1
ATOM 699 N N . ILE A 1 87 ? -16.917 5.616 14.558 1.00 89.81 87 ILE A N 1
ATOM 700 C CA . ILE A 1 87 ? -17.344 6.310 13.332 1.00 89.81 87 ILE A CA 1
ATOM 701 C C . ILE A 1 87 ? -18.820 6.730 13.408 1.00 89.81 87 ILE A C 1
ATOM 703 O O . ILE A 1 87 ? -19.141 7.867 13.064 1.00 89.81 87 ILE A O 1
ATOM 707 N N . LEU A 1 88 ? -19.723 5.850 13.845 1.00 90.44 88 LEU A N 1
ATOM 708 C CA . LEU A 1 88 ? -21.156 6.155 13.946 1.00 90.44 88 LEU A CA 1
ATOM 709 C C . LEU A 1 88 ? -21.429 7.273 14.960 1.00 90.44 88 LEU A C 1
ATOM 711 O O . LEU A 1 88 ? -22.170 8.205 14.652 1.00 90.44 88 LEU A O 1
ATOM 715 N N . GLU A 1 89 ? -20.756 7.239 16.112 1.00 91.50 89 GLU A N 1
ATOM 716 C CA . GLU A 1 89 ? -20.828 8.277 17.146 1.00 91.50 89 GLU A CA 1
ATOM 717 C C . GLU A 1 89 ? -20.322 9.626 16.631 1.00 91.50 89 GLU A C 1
ATOM 719 O O . GLU A 1 89 ? -21.001 10.639 16.791 1.00 91.50 89 GLU A O 1
ATOM 724 N N . ARG A 1 90 ? -19.174 9.646 15.937 1.00 88.94 90 ARG A N 1
ATOM 725 C CA . ARG A 1 90 ? -18.631 10.868 15.315 1.00 88.94 90 ARG A CA 1
ATOM 726 C C . ARG A 1 90 ? -19.577 11.482 14.285 1.00 88.94 90 ARG A C 1
ATOM 728 O O . ARG A 1 90 ? -19.596 12.700 14.138 1.00 88.94 90 ARG A O 1
ATOM 735 N N . ASN A 1 91 ? -20.339 10.655 13.571 1.00 87.88 91 ASN A N 1
ATOM 736 C CA . ASN A 1 91 ? -21.312 11.109 12.576 1.00 87.88 91 ASN A CA 1
ATOM 737 C C . ASN A 1 91 ? -22.708 11.378 13.170 1.00 87.88 91 ASN A C 1
ATOM 739 O O . ASN A 1 91 ? -23.592 11.824 12.442 1.00 87.88 91 ASN A O 1
ATOM 743 N N . GLY A 1 92 ? -22.923 11.123 14.468 1.00 88.50 92 GLY A N 1
ATOM 744 C CA . GLY A 1 92 ? -24.216 11.315 15.130 1.00 88.50 92 GLY A CA 1
ATOM 745 C C . GLY A 1 92 ? -25.319 10.385 14.617 1.00 88.50 92 GLY A C 1
ATOM 746 O O . GLY A 1 92 ? -26.492 10.754 14.648 1.00 88.50 92 GLY A O 1
ATOM 747 N N . ILE A 1 93 ? -24.953 9.209 14.102 1.00 88.88 93 ILE A N 1
ATOM 748 C CA . ILE A 1 93 ? -25.896 8.224 13.567 1.00 88.88 93 ILE A CA 1
ATOM 749 C C . ILE A 1 93 ? -26.308 7.286 14.699 1.00 88.88 93 ILE A C 1
ATOM 751 O O . ILE A 1 93 ? -25.453 6.668 15.333 1.00 88.88 93 ILE A O 1
ATOM 755 N N . ASP A 1 94 ? -27.615 7.166 14.931 1.00 89.25 94 ASP A N 1
ATOM 756 C CA . ASP A 1 94 ? -28.148 6.218 15.907 1.00 89.25 94 ASP A CA 1
ATOM 757 C C . ASP A 1 94 ? -27.896 4.776 15.448 1.00 89.25 94 ASP A C 1
ATOM 759 O O . ASP A 1 94 ? -28.062 4.441 14.270 1.00 89.25 94 ASP A O 1
ATOM 763 N N . TYR A 1 95 ? -27.463 3.920 16.369 1.00 86.75 95 TYR A N 1
ATOM 764 C CA . TYR A 1 95 ? -27.074 2.552 16.056 1.00 86.75 95 TYR A CA 1
ATOM 765 C C . TYR A 1 95 ? -27.439 1.590 17.181 1.00 86.75 95 TYR A C 1
ATOM 767 O O . TYR A 1 95 ? -27.515 1.947 18.353 1.00 86.75 95 TYR A O 1
ATOM 775 N N . THR A 1 96 ? -27.613 0.322 16.819 1.00 85.75 96 THR A N 1
ATOM 776 C CA . THR A 1 96 ? -27.809 -0.768 17.774 1.00 85.75 96 THR A CA 1
ATOM 777 C C . THR A 1 96 ? -26.791 -1.872 17.518 1.00 85.75 96 THR A C 1
ATOM 779 O O . THR A 1 96 ? -26.400 -2.115 16.374 1.00 85.75 96 THR A O 1
ATOM 782 N N . SER A 1 97 ? -26.316 -2.520 18.579 1.00 81.44 97 SER A N 1
ATOM 783 C CA . SER A 1 97 ? -25.410 -3.660 18.466 1.00 81.44 97 SER A CA 1
ATOM 784 C C . SER A 1 97 ? -26.196 -4.957 18.576 1.00 81.44 97 SER A C 1
ATOM 786 O O . SER A 1 97 ? -26.760 -5.249 19.631 1.00 81.44 97 SER A O 1
ATOM 788 N N . ASP A 1 98 ? -26.177 -5.759 17.515 1.00 78.56 98 ASP A N 1
ATOM 789 C CA . ASP A 1 98 ? -26.696 -7.120 17.575 1.00 78.56 98 ASP A CA 1
ATOM 790 C C . ASP A 1 98 ? -25.690 -8.033 18.295 1.00 78.56 98 ASP A C 1
ATOM 792 O O . ASP A 1 98 ? -24.577 -8.281 17.821 1.00 78.56 98 ASP A O 1
ATOM 796 N N . LEU A 1 99 ? -26.083 -8.529 19.467 1.00 72.75 99 LEU A N 1
ATOM 797 C CA . LEU A 1 99 ? -25.276 -9.437 20.284 1.00 72.75 99 LEU A CA 1
ATOM 798 C C . LEU A 1 99 ? -25.424 -10.902 19.851 1.00 72.75 99 LEU A C 1
ATOM 800 O O . LEU A 1 99 ? -24.722 -11.769 20.368 1.00 72.75 99 LEU A O 1
ATOM 804 N N . THR A 1 100 ? -26.305 -11.191 18.891 1.00 68.25 100 THR A N 1
ATOM 805 C CA . THR A 1 100 ? -26.709 -12.559 18.541 1.00 68.25 100 THR A CA 1
ATOM 806 C C . THR A 1 100 ? -25.732 -13.252 17.585 1.00 68.25 100 THR A C 1
ATOM 808 O O . THR A 1 100 ? -25.902 -14.422 17.262 1.00 68.25 100 THR A O 1
ATOM 811 N N . GLY A 1 101 ? -24.663 -12.574 17.145 1.00 65.75 101 GLY A N 1
ATOM 812 C CA . GLY A 1 101 ? -23.568 -13.197 16.388 1.00 65.75 101 GLY A CA 1
ATOM 813 C C . GLY A 1 101 ? -23.985 -13.795 15.037 1.00 65.75 101 GLY A C 1
ATOM 814 O O . GLY A 1 101 ? -23.335 -14.725 14.568 1.00 65.75 101 GLY A O 1
ATOM 815 N N . GLY A 1 102 ? -25.065 -13.291 14.426 1.00 65.50 102 GLY A N 1
ATOM 816 C CA . GLY A 1 102 ? -25.624 -13.820 13.174 1.00 65.50 102 GLY A CA 1
ATOM 817 C C . GLY A 1 102 ? -26.559 -15.018 13.356 1.00 65.50 102 GLY A C 1
ATOM 818 O O . GLY A 1 102 ? -26.940 -15.663 12.380 1.00 65.50 102 GLY A O 1
ATOM 819 N N . VAL A 1 103 ? -26.933 -15.322 14.596 1.00 64.25 103 VAL A N 1
ATOM 820 C CA . VAL A 1 103 ? -27.834 -16.411 14.938 1.00 64.25 103 VAL A CA 1
ATOM 821 C C . VAL A 1 103 ? -29.249 -15.839 15.140 1.00 64.25 103 VAL A C 1
ATOM 823 O O . VAL A 1 103 ? -29.442 -15.040 16.045 1.00 64.25 103 VAL A O 1
ATOM 826 N N . PRO A 1 104 ? -30.256 -16.181 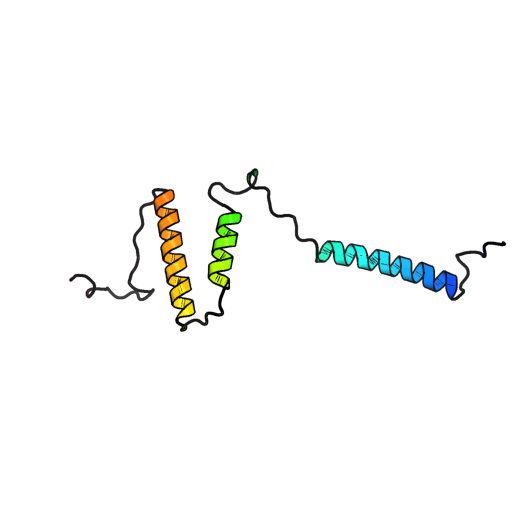14.316 1.00 59.53 104 PRO A N 1
ATOM 827 C CA . PRO A 1 104 ? -31.520 -15.434 14.271 1.00 59.53 104 PRO A CA 1
ATOM 828 C C . PRO A 1 104 ? -32.554 -15.784 15.361 1.00 59.53 104 PRO A C 1
ATOM 830 O O . PRO A 1 104 ? -33.682 -15.298 15.293 1.00 59.53 104 PRO A O 1
ATOM 833 N N . TRP A 1 105 ? -32.233 -16.628 16.349 1.00 62.31 105 TRP A N 1
ATOM 834 C CA . TRP A 1 105 ? -33.176 -16.970 17.423 1.00 62.31 105 TRP A CA 1
ATOM 835 C C . TRP A 1 105 ? -33.019 -16.062 18.652 1.00 62.31 105 TRP A C 1
ATOM 837 O O . TRP A 1 105 ? -31.909 -15.810 19.110 1.00 62.31 105 TRP A O 1
ATOM 847 N N . GLU A 1 106 ? -34.159 -15.585 19.174 1.00 53.53 106 GLU A N 1
ATOM 848 C CA . GLU A 1 106 ? -34.296 -14.634 20.291 1.00 53.53 106 GLU A CA 1
ATOM 849 C C . GLU A 1 106 ? -33.283 -14.849 21.431 1.00 53.53 106 GLU A C 1
ATOM 851 O O . GLU A 1 106 ? -33.302 -15.864 22.132 1.00 53.53 106 GLU A O 1
ATOM 856 N N . SER A 1 107 ? -32.466 -13.829 21.699 1.00 55.12 107 SER A N 1
ATOM 857 C CA . SER A 1 107 ? -31.535 -13.759 22.829 1.00 55.12 107 SER A CA 1
ATOM 858 C C . SER A 1 107 ? -32.244 -13.409 24.145 1.00 55.12 107 SER A C 1
ATOM 860 O O . SER A 1 107 ? -31.871 -12.486 24.867 1.00 55.12 107 SER A O 1
ATOM 862 N N . ARG A 1 108 ? -33.250 -14.207 24.526 1.00 55.38 108 ARG A N 1
ATOM 863 C CA . ARG A 1 108 ? -34.014 -14.069 25.785 1.00 55.38 108 ARG A CA 1
ATOM 864 C C . ARG A 1 108 ? -33.171 -14.267 27.066 1.00 55.38 108 ARG A C 1
ATOM 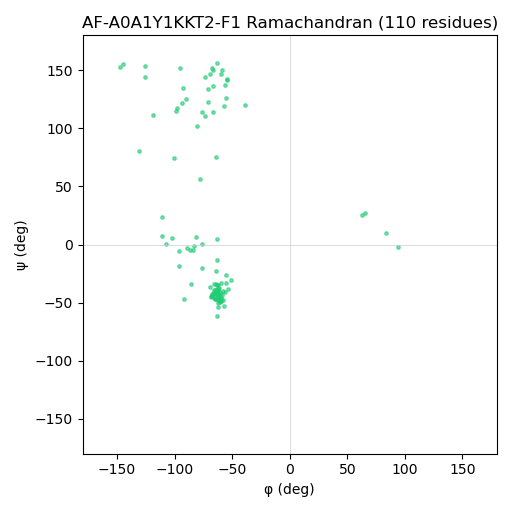866 O O . ARG A 1 108 ? -33.709 -14.262 28.166 1.00 55.38 108 ARG A O 1
ATOM 873 N N . TYR A 1 109 ? -31.857 -14.448 26.933 1.00 53.69 109 TYR A N 1
ATOM 874 C CA . TYR A 1 109 ? -30.908 -14.725 28.016 1.00 53.69 109 TYR A CA 1
ATOM 875 C C . TYR A 1 109 ? -29.987 -13.544 28.370 1.00 53.69 109 TYR A C 1
ATOM 877 O O . TYR A 1 109 ? -29.155 -13.689 29.256 1.00 53.69 109 TYR A O 1
ATOM 885 N N . LEU A 1 110 ? -30.110 -12.390 27.702 1.00 55.22 110 LEU A N 1
ATOM 886 C CA . LEU A 1 110 ? -29.279 -11.202 27.973 1.00 55.22 110 LEU A CA 1
ATOM 887 C C . LEU A 1 110 ? -30.001 -10.120 28.801 1.00 55.22 110 LEU A C 1
ATOM 889 O O . LEU A 1 110 ? -29.452 -9.042 29.013 1.00 55.22 110 LEU A O 1
ATOM 893 N N . SER A 1 111 ? -31.217 -10.400 29.284 1.00 51.53 111 SER A N 1
ATOM 894 C CA . SER A 1 111 ? -31.973 -9.530 30.193 1.00 51.53 111 SER A CA 1
ATOM 895 C C . SER A 1 111 ? -31.874 -10.022 31.642 1.00 51.53 111 SER A C 1
ATOM 897 O O . SER A 1 111 ? -32.823 -10.602 32.177 1.00 51.53 111 SER A O 1
ATOM 899 N N . SER A 1 112 ? -30.724 -9.819 32.276 1.00 40.94 112 SER A N 1
ATOM 900 C CA . SER A 1 112 ? -30.573 -9.938 33.733 1.00 40.94 112 SER A CA 1
ATOM 901 C C . SER A 1 112 ? -29.423 -9.079 34.215 1.00 40.94 112 SER A C 1
ATOM 903 O O . SER A 1 112 ? -28.337 -9.215 33.608 1.00 40.94 112 SER A O 1
#

Sequence (112 aa):
MKLGNPFVFRPGPVSFWTTIVYLAIIIPLIYVQETVPPAPSEKELPQGVNLTEAWLDLEVITGSYHPFNSHSNDIVRQYLMRRSRDILERNGIDYTSDLTGGVPWESRYLSS

Foldseek 3Di:
DDDPDLPDPDPVSVVVVVVVVVCVVVVVVCCVPVDDPDDDDPVPDDPPDDPVVVVVLVCQLVVDDDPPPDPNVVVNVVSVVVVVVVSCVVVVHDDDDDPCPPPPDDPPPPPD